Protein AF-A0A523CHY2-F1 (afdb_monomer)

Mean predicted aligned error: 12.15 Å

Foldseek 3Di:
DPPDADDVVVLLVLLLVLLVPDDDDLCVLCVQLVHDSVLSVVSNVDDDDQAQDPSNVSSCVSVVNDRSHPPCSNPPDLVPVPVSVVVVVVQDPPDPVSVVVVVVVVVVVVVVPDPDD

Radius of gyration: 18.96 Å; Cα contacts (8 Å, |Δi|>4): 82; chains: 1; bounding box: 40×24×49 Å

Nearest PDB structures (foldseek):
  7t5u-assembly1_A  TM=5.924E-01  e=1.248E-01  Escherichia coli
  2o38-assembly1_A  TM=6.311E-01  e=4.208E-01  Rhodopseudomonas palustris CGA009
  2a6c-assembly1_A  TM=6.792E-01  e=8.631E-01  Nitrosomonas europaea
  4yar-assembly1_A  TM=6.117E-01  e=1.077E+00  Streptomyces viridochromogenes
  1hlv-assembly1_A  TM=3.056E-01  e=9.816E+00  Homo sapiens

Sequence (117 aa):
MMPNARPLTEIFQELKKFLEEYQGTQQNLAIKAGVSQSTISRARAYRQRDRLSKGLLSLCNYAGIKTQITANALHRDPRENEVLIDALREVWDGSVKNAAALAKVIRSMKALCSPEH

Solvent-accessible surface area (backbone atoms only — not comparable to full-atom values): 7158 Å² total; per-residue (Å²): 135,80,80,79,58,56,59,66,67,59,56,51,50,52,50,44,51,51,64,69,69,51,91,71,55,60,60,60,51,14,61,77,32,74,39,55,46,70,56,50,54,52,52,72,66,63,65,92,64,91,51,65,48,74,59,54,48,38,40,33,54,64,69,69,47,85,73,63,50,50,74,49,45,72,46,68,58,65,86,76,34,62,72,61,47,52,56,48,59,74,72,53,84,84,44,71,70,54,53,55,51,53,52,51,55,63,55,53,47,55,67,74,71,48,82,81,131

Secondary structure (DSSP, 8-state):
-PPPPPPHHHHHHHHHHHHHH--S-HHHHHHHTTS-HHHHHHHHTT---SS--HHHHHHHHHTT------HHHHS--GGG-HHHHHHHHHH--S-HHHHHHHHHHHHHHHHHSSPP-

pLDDT: mean 80.62, std 14.82, range [36.47, 94.75]

Structure (mmCIF, N/CA/C/O backbone):
data_AF-A0A523CHY2-F1
#
_entry.id   AF-A0A523CHY2-F1
#
loop_
_atom_site.group_PDB
_atom_site.id
_atom_site.type_symbol
_atom_site.label_atom_id
_atom_site.label_alt_id
_atom_site.label_comp_id
_atom_site.label_asym_id
_atom_site.label_entity_id
_atom_site.label_seq_id
_atom_site.pdbx_PDB_ins_code
_atom_site.Cartn_x
_atom_site.Cartn_y
_atom_site.Cartn_z
_atom_site.occupancy
_atom_site.B_iso_or_equiv
_atom_site.auth_seq_id
_atom_site.auth_comp_id
_atom_site.auth_asym_id
_atom_site.auth_atom_id
_atom_site.pdbx_PDB_model_num
ATOM 1 N N . MET A 1 1 ? -20.758 2.012 -17.117 1.00 36.47 1 MET A N 1
ATOM 2 C CA . MET A 1 1 ? -20.677 2.930 -15.963 1.00 36.47 1 MET A CA 1
ATOM 3 C C . MET A 1 1 ? -19.808 2.250 -14.913 1.00 36.47 1 MET A C 1
ATOM 5 O O . MET A 1 1 ? -20.274 1.326 -14.262 1.00 36.47 1 MET A O 1
ATOM 9 N N . MET A 1 2 ? -18.513 2.571 -14.866 1.00 40.75 2 MET A N 1
ATOM 10 C CA . MET A 1 2 ? -17.617 2.014 -13.842 1.00 40.75 2 MET A CA 1
ATOM 11 C C . MET A 1 2 ? -18.029 2.600 -12.482 1.00 40.75 2 MET A C 1
ATOM 13 O O . MET A 1 2 ? -18.338 3.792 -12.439 1.00 40.75 2 MET A O 1
ATOM 17 N N . PRO A 1 3 ? -18.103 1.813 -11.394 1.00 50.62 3 PRO A N 1
ATOM 18 C CA . PRO A 1 3 ? -18.462 2.348 -10.086 1.00 50.62 3 PRO A CA 1
ATOM 19 C C . PRO A 1 3 ? -17.430 3.406 -9.679 1.00 50.62 3 PRO A C 1
ATOM 21 O O . PRO A 1 3 ? -16.229 3.134 -9.689 1.00 50.62 3 PRO A O 1
ATOM 24 N N . ASN A 1 4 ? -17.904 4.617 -9.367 1.00 54.84 4 ASN A N 1
ATOM 25 C CA . ASN A 1 4 ? -17.063 5.722 -8.913 1.00 54.84 4 ASN A CA 1
ATOM 26 C C . ASN A 1 4 ? -16.220 5.266 -7.717 1.00 54.84 4 ASN A C 1
ATOM 28 O O . ASN A 1 4 ? -16.757 4.835 -6.695 1.00 54.84 4 ASN A O 1
ATOM 32 N N . ALA A 1 5 ? -14.899 5.344 -7.867 1.00 65.06 5 ALA A N 1
ATOM 33 C CA . ALA A 1 5 ? -13.960 5.051 -6.797 1.00 65.06 5 ALA A CA 1
ATOM 34 C C . ALA A 1 5 ? -14.213 6.008 -5.628 1.00 65.06 5 ALA A C 1
ATOM 36 O O . ALA A 1 5 ? -14.280 7.222 -5.826 1.00 65.06 5 ALA A O 1
ATOM 37 N N . ARG A 1 6 ? -14.352 5.473 -4.413 1.00 75.44 6 ARG A N 1
ATOM 38 C CA . ARG A 1 6 ? -14.556 6.311 -3.227 1.00 75.44 6 ARG A CA 1
ATOM 39 C C . ARG A 1 6 ? -13.238 6.962 -2.791 1.00 75.44 6 ARG A C 1
ATOM 41 O O . ARG A 1 6 ? -12.231 6.251 -2.703 1.00 75.44 6 ARG A O 1
ATOM 48 N N . PRO A 1 7 ? -13.223 8.265 -2.461 1.00 77.19 7 PRO A N 1
ATOM 49 C CA . PRO A 1 7 ? -12.059 8.903 -1.859 1.00 77.19 7 PRO A CA 1
ATOM 50 C C . PRO A 1 7 ? -11.644 8.199 -0.561 1.00 77.19 7 PRO A C 1
ATOM 52 O O . PRO A 1 7 ? -12.476 7.903 0.298 1.00 77.19 7 PRO A O 1
ATOM 55 N N . LEU A 1 8 ? -10.339 7.967 -0.378 1.00 78.38 8 LEU A N 1
ATOM 56 C CA . LEU A 1 8 ? -9.809 7.354 0.849 1.00 78.38 8 LEU A CA 1
ATOM 57 C C . LEU A 1 8 ? -10.175 8.158 2.104 1.00 78.38 8 LEU A C 1
ATOM 59 O O . LEU A 1 8 ? -10.398 7.578 3.164 1.00 78.38 8 LEU A O 1
ATOM 63 N N . THR A 1 9 ? -10.260 9.482 1.983 1.00 80.56 9 THR A N 1
ATOM 64 C CA . THR A 1 9 ? -10.658 10.393 3.061 1.00 80.56 9 THR A CA 1
ATOM 65 C C . THR A 1 9 ? -12.041 10.068 3.618 1.00 80.56 9 THR A C 1
ATOM 67 O O . THR A 1 9 ? -12.188 10.003 4.835 1.00 80.56 9 THR A O 1
ATOM 70 N N . GLU A 1 10 ? -13.024 9.790 2.759 1.00 82.94 10 GLU A N 1
ATOM 71 C CA . GLU A 1 10 ? -14.375 9.398 3.183 1.00 82.94 10 GLU A CA 1
ATOM 72 C C . GLU A 1 10 ? -14.361 8.061 3.925 1.00 82.94 10 GLU A C 1
ATOM 74 O O . GLU A 1 10 ? -14.935 7.938 5.005 1.00 82.94 10 GLU A O 1
ATOM 79 N N . ILE A 1 11 ? -13.634 7.074 3.390 1.00 85.44 11 ILE A N 1
ATOM 80 C CA . ILE A 1 11 ? -13.492 5.753 4.018 1.00 85.44 11 ILE A CA 1
ATOM 81 C C . ILE A 1 11 ? -12.874 5.891 5.416 1.00 85.44 11 I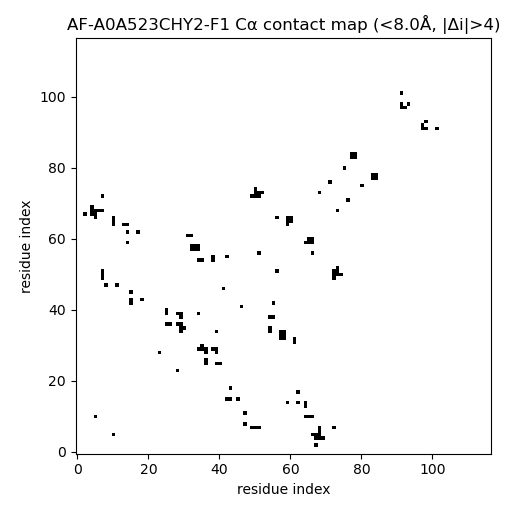LE A C 1
ATOM 83 O O . ILE A 1 11 ? -13.327 5.253 6.367 1.00 85.44 11 ILE A O 1
ATOM 87 N N . PHE A 1 12 ? -11.849 6.735 5.568 1.00 84.69 12 PHE A N 1
ATOM 88 C CA . PHE A 1 12 ? -11.214 6.966 6.864 1.00 84.69 12 PHE A CA 1
ATOM 89 C C . PHE A 1 12 ? -12.114 7.722 7.847 1.00 84.69 12 PHE A C 1
ATOM 91 O O . PHE A 1 12 ? -12.049 7.438 9.042 1.00 84.69 12 PHE A O 1
ATOM 98 N N . GLN A 1 13 ? -12.951 8.651 7.381 1.00 86.81 13 GLN A N 1
ATOM 99 C CA . GLN A 1 13 ? -13.930 9.335 8.230 1.00 86.81 13 GLN A CA 1
ATOM 100 C C . GLN A 1 13 ? -15.014 8.377 8.734 1.00 86.81 13 GLN A C 1
ATOM 102 O O . GLN A 1 13 ? -15.301 8.367 9.931 1.00 86.81 13 GLN A O 1
ATOM 107 N N . GLU A 1 14 ? -15.559 7.526 7.862 1.00 89.25 14 GLU A N 1
ATOM 108 C CA . GLU A 1 14 ? -16.527 6.491 8.249 1.00 89.25 14 GLU A CA 1
ATOM 109 C C . GLU A 1 14 ? -15.924 5.511 9.253 1.00 89.25 14 GLU A C 1
ATOM 111 O O . GLU A 1 14 ? -16.525 5.217 10.287 1.00 89.25 14 GLU A O 1
ATOM 116 N N . LEU A 1 15 ? -14.697 5.055 8.992 1.00 89.44 15 LEU A N 1
ATOM 117 C CA . LEU A 1 15 ? -13.999 4.153 9.898 1.00 89.44 15 LEU A CA 1
ATOM 118 C C . LEU A 1 15 ? -13.725 4.815 11.253 1.00 89.44 15 LEU A C 1
ATOM 120 O O . LEU A 1 15 ? -13.864 4.167 12.288 1.00 89.44 15 LEU A O 1
ATOM 124 N N . LYS A 1 16 ? -13.353 6.098 11.271 1.00 88.94 16 LYS A N 1
ATOM 125 C CA . LYS A 1 16 ? -13.155 6.844 12.517 1.00 88.94 16 LYS A CA 1
ATOM 126 C C . LYS A 1 16 ? -14.449 6.903 13.328 1.00 88.94 16 LYS A C 1
ATOM 128 O O . LYS A 1 16 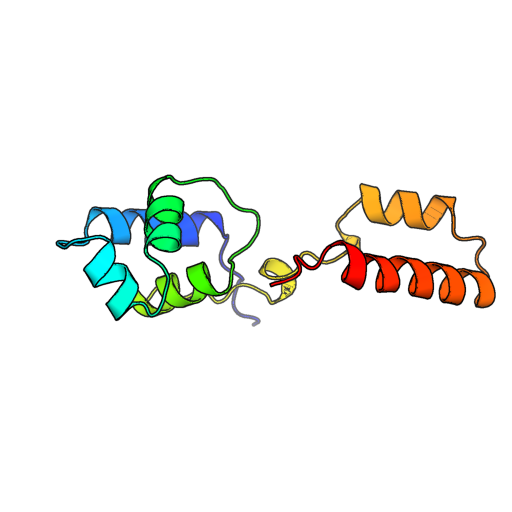? -14.425 6.542 14.501 1.00 88.94 16 LYS A O 1
ATOM 133 N N . LYS A 1 17 ? -15.562 7.266 12.689 1.00 90.00 17 LYS A N 1
ATOM 134 C CA . LYS A 1 17 ? -16.881 7.312 13.328 1.00 90.00 17 LYS A CA 1
ATOM 135 C C . LYS A 1 17 ? -17.269 5.953 13.919 1.00 90.00 17 LYS A C 1
ATOM 137 O O . LYS A 1 17 ? -17.610 5.870 15.093 1.00 90.00 17 LYS A O 1
ATOM 142 N N . PHE A 1 18 ? -17.099 4.873 13.156 1.00 92.12 18 PHE A N 1
ATOM 143 C CA . PHE A 1 18 ? -17.329 3.512 13.646 1.00 92.12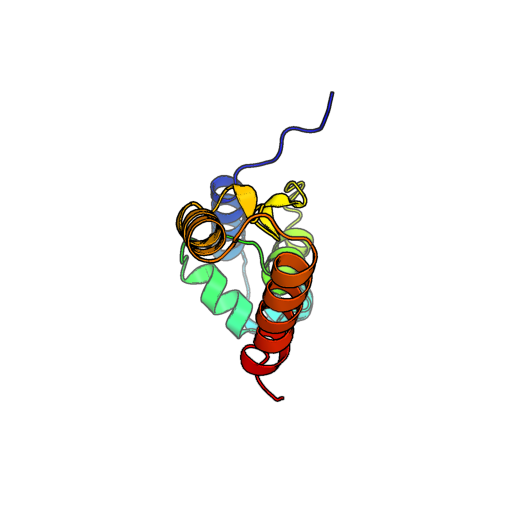 18 PHE A CA 1
ATOM 144 C C . PHE A 1 18 ? -16.487 3.180 14.892 1.00 92.12 18 PHE A C 1
ATOM 146 O O . PHE A 1 18 ? -16.978 2.578 15.844 1.00 92.12 18 PHE A O 1
ATOM 153 N N . LEU A 1 19 ? -15.210 3.573 14.911 1.00 90.50 19 LEU A N 1
ATOM 154 C CA . LEU A 1 19 ? -14.304 3.306 16.034 1.00 90.50 19 LEU A CA 1
ATOM 155 C C . LEU A 1 19 ? -14.620 4.117 17.299 1.00 90.50 19 LEU A C 1
ATOM 157 O O . LEU A 1 19 ? -14.248 3.668 18.392 1.00 90.50 19 LEU A O 1
ATOM 161 N N . GLU A 1 20 ? -15.234 5.290 17.140 1.00 89.56 20 GLU A N 1
ATOM 162 C CA . GLU A 1 20 ? -15.736 6.155 18.215 1.00 89.56 20 GLU A CA 1
ATOM 163 C C . GLU A 1 20 ? -17.055 5.621 18.789 1.00 89.56 20 GLU A C 1
ATOM 165 O O . GLU A 1 20 ? -17.228 5.603 20.004 1.00 89.56 20 GLU A O 1
ATOM 170 N N . GLU A 1 21 ? -17.942 5.109 17.934 1.00 90.94 21 GLU A N 1
ATOM 171 C CA . GLU A 1 21 ? -19.236 4.530 18.322 1.00 90.94 21 GLU A CA 1
ATOM 172 C C . GLU A 1 21 ? -19.119 3.098 18.874 1.00 90.94 21 GLU A C 1
ATOM 174 O O . GLU A 1 21 ? -20.033 2.606 19.540 1.00 90.94 21 GLU A O 1
ATOM 179 N N . TYR A 1 22 ? -17.997 2.411 18.632 1.00 90.38 22 TYR A N 1
ATOM 180 C CA . TYR A 1 22 ? -17.793 1.039 19.090 1.00 90.38 22 TYR A CA 1
ATOM 181 C C . TYR A 1 22 ? -17.744 0.935 20.622 1.00 90.38 22 TYR A C 1
ATOM 183 O O . TYR A 1 22 ? -16.749 1.279 21.270 1.00 90.38 22 TYR A O 1
ATOM 191 N N . GLN A 1 23 ? -18.796 0.355 21.196 1.00 84.94 23 GLN A N 1
ATOM 192 C CA . GLN A 1 23 ? -18.890 0.046 22.619 1.00 84.94 23 GLN A CA 1
ATOM 193 C C . GLN A 1 23 ? -18.176 -1.279 22.922 1.00 84.94 23 GLN A C 1
ATOM 195 O O . GLN A 1 23 ? -18.736 -2.369 22.822 1.00 84.94 23 GLN A O 1
ATOM 200 N N . GLY A 1 24 ? -16.888 -1.190 23.254 1.00 87.56 24 GLY A N 1
ATOM 201 C CA . GLY A 1 24 ? -16.079 -2.337 23.657 1.00 87.56 24 GLY A CA 1
ATOM 202 C C . GLY A 1 24 ? -14.583 -2.038 23.707 1.00 87.56 24 GLY A C 1
ATOM 203 O O . GLY A 1 24 ? -14.122 -0.943 23.381 1.00 87.56 24 GLY A O 1
ATOM 204 N N . THR A 1 25 ? -13.792 -3.034 24.108 1.00 90.25 25 THR A N 1
ATOM 205 C CA . THR A 1 25 ? -12.331 -2.896 24.156 1.00 90.25 25 THR A CA 1
ATOM 206 C C . THR A 1 25 ? -11.712 -3.025 22.765 1.00 90.25 25 THR A C 1
ATOM 208 O O . THR A 1 25 ? -12.225 -3.729 21.890 1.00 90.25 25 THR A O 1
ATOM 211 N N . GLN A 1 26 ? -10.554 -2.387 22.568 1.00 87.31 26 GLN A N 1
ATOM 212 C CA . GLN A 1 26 ? -9.789 -2.515 21.322 1.00 87.31 26 GLN A CA 1
ATOM 213 C C . GLN A 1 26 ? -9.383 -3.966 21.040 1.00 87.31 26 GLN A C 1
ATOM 215 O O . GLN A 1 26 ? -9.330 -4.363 19.883 1.00 87.31 26 GLN A O 1
ATOM 220 N N . GLN A 1 27 ? -9.108 -4.753 22.085 1.00 90.50 27 GLN A N 1
ATOM 221 C CA . GLN A 1 27 ? -8.775 -6.173 21.957 1.00 90.50 27 GLN A CA 1
ATOM 222 C C . GLN A 1 27 ? -9.954 -6.980 21.419 1.00 90.50 27 GLN A C 1
ATOM 224 O O . GLN A 1 27 ? -9.782 -7.744 20.475 1.00 90.50 27 GLN A O 1
ATOM 229 N N . ASN A 1 28 ? -11.159 -6.765 21.954 1.00 92.25 28 ASN A N 1
ATOM 230 C CA . ASN A 1 28 ? -12.350 -7.458 21.472 1.00 92.25 28 ASN A CA 1
ATOM 231 C C . ASN A 1 28 ? -12.648 -7.089 20.009 1.00 92.25 28 ASN A C 1
ATOM 233 O O . ASN A 1 28 ? -12.909 -7.958 19.183 1.00 92.25 28 ASN A O 1
ATOM 237 N N . LEU A 1 29 ? -12.515 -5.805 19.661 1.00 92.06 29 LEU A N 1
ATOM 238 C CA . LEU A 1 29 ? -12.658 -5.363 18.274 1.00 92.06 29 LEU A CA 1
ATOM 239 C C . LEU A 1 29 ? -11.614 -6.000 17.346 1.00 92.06 29 LEU A C 1
ATOM 241 O O . LEU A 1 29 ? -11.955 -6.441 16.255 1.00 92.06 29 LEU A O 1
ATOM 245 N N . ALA A 1 30 ? -10.355 -6.059 17.779 1.00 91.00 30 ALA A N 1
ATOM 246 C CA . ALA A 1 30 ? -9.266 -6.653 17.012 1.00 91.00 30 ALA A CA 1
ATOM 247 C C . ALA A 1 30 ? -9.537 -8.133 16.694 1.00 91.00 30 ALA A C 1
ATOM 249 O O . ALA A 1 30 ? -9.412 -8.540 15.541 1.00 91.00 30 ALA A O 1
ATOM 250 N N . ILE A 1 31 ? -9.993 -8.900 17.691 1.00 91.00 31 ILE A N 1
ATOM 251 C CA . ILE A 1 31 ? -10.372 -10.310 17.536 1.00 91.00 31 ILE A CA 1
ATOM 252 C C . ILE A 1 31 ? -11.523 -10.448 16.535 1.00 91.00 31 ILE A C 1
ATOM 254 O O . ILE A 1 31 ? -11.405 -11.198 15.569 1.00 91.00 31 ILE A O 1
ATOM 258 N N . LYS A 1 32 ? -12.609 -9.688 16.721 1.00 90.38 32 LYS A N 1
ATOM 259 C CA . LYS A 1 32 ? -13.790 -9.766 15.847 1.00 90.38 32 LYS A CA 1
ATOM 260 C C . LYS A 1 32 ? -13.497 -9.353 14.402 1.00 90.38 32 LYS A C 1
ATOM 262 O O . LYS A 1 32 ? -14.040 -9.948 13.479 1.00 90.38 32 LYS A O 1
ATOM 267 N N . ALA A 1 33 ? -12.625 -8.365 14.206 1.00 88.31 33 ALA A N 1
ATOM 268 C CA . ALA A 1 33 ? -12.227 -7.879 12.887 1.00 88.31 33 ALA A CA 1
ATOM 269 C C . ALA A 1 33 ? -11.070 -8.676 12.247 1.00 88.31 33 ALA A C 1
ATOM 271 O O . ALA A 1 33 ? -10.670 -8.366 11.120 1.00 88.31 33 ALA A O 1
ATOM 272 N N . GLY A 1 34 ? -10.506 -9.670 12.948 1.00 89.62 34 GLY A N 1
ATOM 273 C CA . GLY A 1 34 ? -9.394 -10.490 12.455 1.00 89.62 34 GLY A CA 1
ATOM 274 C C . GLY A 1 34 ? -8.085 -9.714 12.261 1.00 89.62 34 GLY A C 1
ATOM 275 O O . GLY A 1 34 ? -7.318 -10.003 11.344 1.00 89.62 34 GLY A O 1
ATOM 276 N N . VAL A 1 35 ? -7.827 -8.694 13.084 1.00 90.50 35 VAL A N 1
ATOM 277 C CA . VAL A 1 35 ? -6.638 -7.828 12.992 1.00 90.50 35 VAL A CA 1
ATOM 278 C C . VAL A 1 35 ? -5.900 -7.748 14.325 1.00 90.50 35 VAL A C 1
ATOM 280 O O . VAL A 1 35 ? -6.413 -8.127 15.370 1.00 90.50 35 VAL A O 1
ATOM 283 N N . SER A 1 36 ? -4.682 -7.206 14.323 1.00 88.31 36 SER A N 1
ATOM 284 C CA . SER A 1 36 ? -3.956 -6.934 15.567 1.00 88.31 36 SER A CA 1
ATOM 285 C C . SER A 1 36 ? -4.509 -5.708 16.304 1.00 88.31 36 SER A C 1
ATOM 287 O O . SER A 1 36 ? -4.914 -4.723 15.681 1.00 88.31 36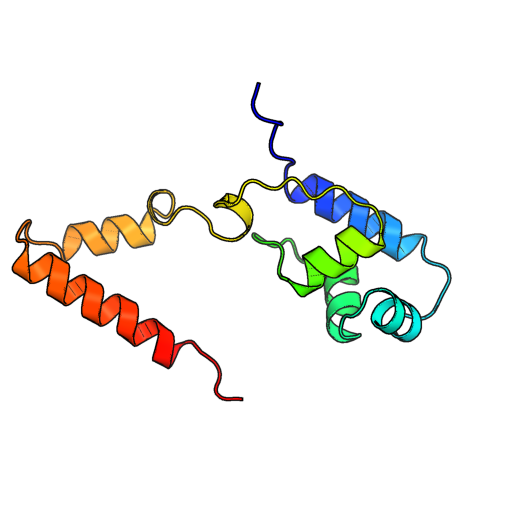 SER A O 1
ATOM 289 N N . GLN A 1 37 ? -4.428 -5.697 17.639 1.00 88.50 37 GLN A N 1
ATOM 290 C CA . GLN A 1 37 ? -4.805 -4.532 18.458 1.00 88.50 37 GLN A CA 1
ATOM 291 C C . GLN A 1 37 ? -4.033 -3.262 18.052 1.00 88.50 37 GLN A C 1
ATOM 293 O O . GLN A 1 37 ? -4.591 -2.165 18.042 1.00 88.50 37 GLN A O 1
ATOM 298 N N . SER A 1 38 ? -2.770 -3.401 17.631 1.00 87.75 38 SER A N 1
ATOM 299 C CA . SER A 1 38 ? -1.973 -2.276 17.126 1.00 87.75 38 SER A CA 1
ATOM 300 C C . SER A 1 38 ? -2.562 -1.655 15.853 1.00 87.75 38 SER A C 1
ATOM 302 O O . SER A 1 38 ? -2.400 -0.459 15.621 1.00 87.75 38 SER A O 1
ATOM 304 N N . THR A 1 39 ? -3.290 -2.425 15.038 1.00 88.25 39 THR A N 1
ATOM 305 C CA . THR A 1 39 ? -4.017 -1.910 13.866 1.00 88.25 39 THR A CA 1
ATOM 306 C C . THR A 1 39 ? -5.187 -1.028 14.285 1.00 88.25 39 THR A C 1
ATOM 308 O O . THR A 1 39 ? -5.327 0.062 13.737 1.00 88.25 39 THR A O 1
ATOM 311 N N . ILE A 1 40 ? -5.948 -1.435 15.306 1.00 89.50 40 ILE A N 1
ATOM 312 C CA . ILE A 1 40 ? -7.046 -0.638 15.874 1.00 89.50 40 ILE A CA 1
ATOM 313 C C . ILE A 1 40 ? -6.523 0.661 16.494 1.00 89.50 40 ILE A C 1
ATOM 315 O O . ILE A 1 40 ? -7.026 1.739 16.186 1.00 89.50 40 ILE A O 1
ATOM 319 N N . SER A 1 41 ? -5.476 0.573 17.320 1.00 88.69 41 SER A N 1
ATOM 320 C CA . SER A 1 41 ? -4.851 1.742 17.953 1.00 88.69 41 SER A CA 1
ATOM 321 C C . SER A 1 41 ? -4.370 2.757 16.909 1.00 88.69 41 SER A C 1
ATOM 323 O O . SER A 1 41 ? -4.714 3.938 16.967 1.00 88.69 41 SER A O 1
ATOM 325 N N . ARG A 1 42 ? -3.670 2.286 15.866 1.00 84.56 42 ARG A N 1
ATOM 326 C CA . ARG A 1 42 ? -3.231 3.140 14.753 1.00 84.56 42 ARG A CA 1
ATOM 327 C C . ARG A 1 42 ? -4.381 3.716 13.926 1.00 84.56 42 ARG A C 1
ATOM 329 O O . ARG A 1 42 ? -4.203 4.791 13.361 1.00 84.56 42 ARG A O 1
ATOM 336 N N . ALA A 1 43 ? -5.503 3.007 13.801 1.00 85.62 43 ALA A N 1
ATOM 337 C CA . ALA A 1 43 ? -6.685 3.506 13.103 1.00 85.62 43 ALA A CA 1
ATOM 338 C C . ALA A 1 43 ? -7.381 4.616 13.910 1.00 85.62 43 ALA A C 1
ATOM 340 O O . ALA A 1 43 ? -7.726 5.649 13.342 1.00 85.62 43 ALA A O 1
ATOM 341 N N . ARG A 1 44 ? -7.487 4.462 15.240 1.00 85.19 44 ARG A N 1
ATOM 342 C CA . ARG A 1 44 ? -8.020 5.492 16.153 1.00 85.19 44 ARG A CA 1
ATOM 343 C C . ARG A 1 44 ? -7.170 6.753 16.203 1.00 85.19 44 ARG A C 1
ATOM 345 O O . ARG A 1 44 ? -7.710 7.849 16.221 1.00 85.19 44 ARG A O 1
ATOM 352 N N . ALA A 1 45 ? -5.848 6.600 16.186 1.00 81.12 45 ALA A N 1
ATOM 353 C CA . ALA A 1 45 ? -4.916 7.725 16.205 1.00 81.12 45 ALA A CA 1
ATOM 354 C C . ALA A 1 45 ? -4.958 8.598 14.934 1.00 81.12 45 ALA A C 1
ATOM 356 O O . ALA A 1 45 ? -4.181 9.542 14.847 1.00 81.12 45 ALA A O 1
ATOM 357 N N . TYR A 1 46 ? -5.806 8.256 13.952 1.00 66.25 46 TYR A N 1
ATOM 358 C CA . TYR A 1 46 ? -6.048 8.979 12.704 1.00 66.25 46 TYR A CA 1
ATOM 359 C C . TYR A 1 46 ? -4.786 9.632 12.128 1.00 66.25 46 TYR A C 1
ATOM 361 O O . TYR A 1 46 ? -4.581 10.841 12.193 1.00 66.25 46 TYR A O 1
ATOM 369 N N . ARG A 1 47 ? -3.918 8.811 11.535 1.00 67.44 47 ARG A N 1
ATOM 370 C CA . ARG A 1 47 ? -2.904 9.328 10.612 1.00 67.44 47 ARG A CA 1
ATOM 371 C C . ARG A 1 47 ? -3.436 9.154 9.208 1.00 67.44 47 ARG A C 1
ATOM 373 O O . ARG A 1 47 ? -3.701 8.018 8.817 1.00 67.44 47 ARG A O 1
ATOM 380 N N . GLN A 1 48 ? -3.606 10.261 8.492 1.00 64.19 48 GLN A N 1
ATOM 381 C CA . GLN A 1 48 ? -3.971 10.256 7.081 1.00 64.19 48 GLN A CA 1
ATOM 382 C C . GLN A 1 48 ? -3.002 9.321 6.348 1.00 64.19 48 GLN A C 1
ATOM 384 O O . GLN A 1 48 ? -1.785 9.419 6.522 1.00 64.19 48 GLN A O 1
ATOM 389 N N . ARG A 1 49 ? -3.543 8.327 5.638 1.00 70.38 49 ARG A N 1
ATOM 390 C CA . ARG A 1 49 ? -2.739 7.354 4.900 1.00 70.38 49 ARG A CA 1
ATOM 391 C C . ARG A 1 49 ? -3.078 7.433 3.437 1.00 70.38 49 ARG A C 1
ATOM 393 O O . ARG A 1 49 ? -4.242 7.470 3.060 1.00 70.38 49 ARG A O 1
ATOM 400 N N . ASP A 1 50 ? -2.043 7.274 2.640 1.00 68.12 50 ASP A N 1
ATOM 401 C CA . ASP A 1 50 ? -2.168 7.241 1.191 1.00 68.12 50 ASP A CA 1
ATOM 402 C C . ASP A 1 50 ? -2.681 5.901 0.653 1.00 68.12 50 ASP A C 1
ATOM 404 O O . ASP A 1 50 ? -2.861 5.746 -0.549 1.00 68.12 50 ASP A O 1
ATOM 408 N N . ARG A 1 51 ? -2.844 4.899 1.528 1.00 70.88 51 ARG A N 1
ATOM 409 C CA . ARG A 1 51 ? -3.257 3.542 1.160 1.00 70.88 51 ARG A CA 1
ATOM 410 C C . ARG A 1 51 ? -3.997 2.834 2.286 1.00 70.88 51 ARG A C 1
ATOM 412 O O . ARG A 1 51 ? -3.687 3.020 3.469 1.00 70.88 51 ARG A O 1
ATOM 419 N N . LEU A 1 52 ? -4.890 1.926 1.905 1.00 76.56 52 LEU A N 1
ATOM 420 C CA . LEU A 1 52 ? -5.505 0.960 2.814 1.00 76.56 52 LEU A CA 1
ATOM 421 C C . LEU A 1 52 ? -4.643 -0.302 2.866 1.00 76.56 52 LEU A C 1
ATOM 423 O O . LEU A 1 52 ? -4.495 -1.026 1.885 1.00 76.56 52 LEU A O 1
ATOM 427 N N . SER A 1 53 ? -4.040 -0.564 4.025 1.00 79.62 53 SER A N 1
ATOM 428 C CA . SER A 1 53 ? -3.357 -1.838 4.255 1.00 79.62 53 SER A CA 1
ATOM 429 C C . SER A 1 53 ? -4.372 -2.982 4.345 1.00 79.62 53 SER A C 1
ATOM 431 O O . SER A 1 53 ? -5.539 -2.753 4.651 1.00 79.62 53 SER A O 1
ATOM 433 N N . LYS A 1 54 ? -3.920 -4.232 4.176 1.00 81.00 54 LYS A N 1
ATOM 434 C CA . LYS A 1 54 ? -4.777 -5.424 4.342 1.00 81.00 54 LYS A CA 1
ATOM 435 C C . LYS A 1 54 ? -5.532 -5.438 5.680 1.00 81.00 54 LYS A C 1
ATOM 437 O O . LYS A 1 54 ? -6.711 -5.759 5.711 1.00 81.00 54 LYS A O 1
ATOM 442 N N . GLY A 1 55 ? -4.871 -5.037 6.770 1.00 83.19 55 GLY A N 1
ATOM 443 C CA . GLY A 1 55 ? -5.509 -4.946 8.087 1.00 83.19 55 GLY A CA 1
ATOM 444 C C . GLY A 1 55 ? -6.579 -3.853 8.162 1.00 83.19 55 GLY A C 1
ATOM 445 O O . GLY A 1 55 ? -7.642 -4.075 8.726 1.00 83.19 55 GLY A O 1
ATOM 446 N N . LEU A 1 56 ? -6.338 -2.691 7.549 1.00 84.81 56 LEU A N 1
ATOM 447 C CA . LEU A 1 56 ? -7.351 -1.634 7.450 1.00 84.81 56 LEU A CA 1
ATOM 448 C C . LEU A 1 56 ? -8.537 -2.069 6.586 1.00 84.81 56 LEU A C 1
ATOM 450 O O . LEU A 1 56 ? -9.673 -1.815 6.960 1.00 84.81 56 LEU A O 1
ATOM 454 N N . LEU A 1 57 ? -8.281 -2.774 5.484 1.00 86.19 57 LEU A N 1
ATOM 455 C CA . LEU A 1 57 ? -9.324 -3.335 4.630 1.00 86.19 57 LEU A CA 1
ATOM 456 C C . LEU A 1 57 ? -10.197 -4.343 5.394 1.00 86.19 57 LEU A C 1
ATOM 458 O O . LEU A 1 57 ? -11.417 -4.253 5.340 1.00 86.19 57 LEU A O 1
ATOM 462 N N . SER A 1 58 ? -9.580 -5.255 6.154 1.00 84.19 58 SER A N 1
ATOM 463 C CA . SER A 1 58 ? -10.301 -6.212 7.010 1.00 84.19 58 SER A CA 1
ATOM 464 C C . SER A 1 58 ? -11.171 -5.502 8.046 1.00 84.19 58 SER A C 1
ATOM 466 O O . SER A 1 58 ? -12.326 -5.866 8.251 1.00 84.19 58 SER A O 1
ATOM 468 N N . LEU A 1 59 ? -10.641 -4.438 8.655 1.00 88.69 59 LEU A N 1
ATOM 469 C CA . LEU A 1 59 ? -11.380 -3.631 9.617 1.00 88.69 59 LEU A CA 1
ATOM 470 C C . LEU A 1 59 ? -12.558 -2.883 8.972 1.00 88.69 59 LEU A C 1
ATOM 472 O O . LEU A 1 59 ? -13.644 -2.875 9.544 1.00 88.69 59 LEU A O 1
ATOM 476 N N . CYS A 1 60 ? -12.376 -2.297 7.785 1.00 89.12 60 CYS A N 1
ATOM 477 C CA . CYS A 1 60 ? -13.463 -1.664 7.03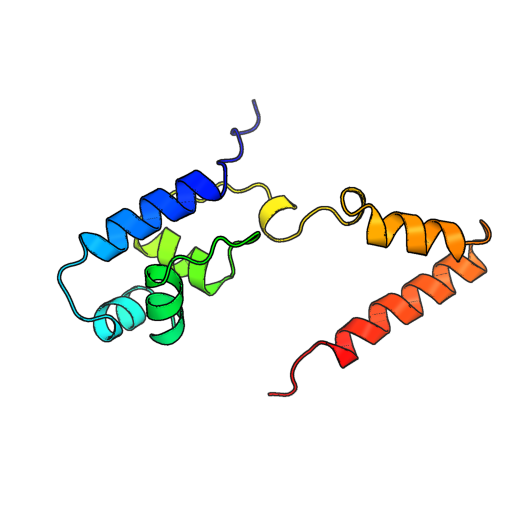5 1.00 89.12 60 CYS A CA 1
ATOM 478 C C . CYS A 1 60 ? -14.549 -2.677 6.646 1.00 89.12 60 CYS A C 1
ATOM 480 O O . CYS A 1 60 ? -15.730 -2.389 6.815 1.00 89.12 60 CYS A O 1
ATOM 482 N N . ASN A 1 61 ? -14.159 -3.873 6.196 1.00 87.25 61 ASN A N 1
ATOM 483 C CA . ASN A 1 61 ? -15.095 -4.951 5.873 1.00 87.25 61 ASN A CA 1
ATOM 484 C C . ASN A 1 61 ? -15.908 -5.373 7.102 1.00 87.25 61 ASN A C 1
ATOM 486 O O . ASN A 1 61 ? -17.125 -5.505 7.010 1.00 87.25 61 ASN A O 1
ATOM 490 N N . TYR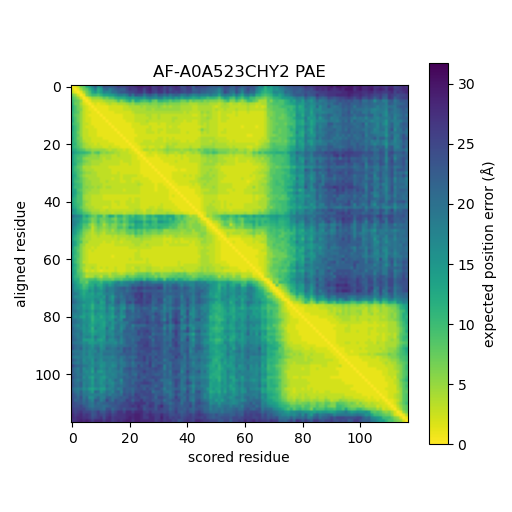 A 1 62 ? -15.252 -5.533 8.256 1.00 89.12 62 TYR A N 1
ATOM 491 C CA . TYR A 1 62 ? -15.929 -5.822 9.521 1.00 89.12 62 TYR A CA 1
ATOM 492 C C . TYR A 1 62 ? -16.917 -4.712 9.917 1.00 89.12 62 TYR A C 1
ATOM 494 O O . TYR A 1 62 ? -18.017 -4.998 10.378 1.00 89.12 62 TYR A O 1
ATOM 502 N N . ALA A 1 63 ? -16.551 -3.449 9.692 1.00 88.69 63 ALA A N 1
ATOM 503 C CA . ALA A 1 63 ? -17.411 -2.292 9.935 1.00 88.69 63 ALA A CA 1
ATOM 504 C C . ALA A 1 63 ? -18.530 -2.108 8.885 1.00 88.69 63 ALA A C 1
ATOM 506 O O . ALA A 1 63 ? -19.309 -1.165 8.991 1.00 88.69 63 ALA A O 1
ATOM 507 N N . GLY A 1 64 ? -18.612 -2.963 7.855 1.00 87.00 64 GLY A N 1
ATOM 508 C CA . GLY A 1 64 ? -19.581 -2.832 6.760 1.00 87.00 64 GLY A CA 1
ATOM 509 C C . GLY A 1 64 ? -19.303 -1.662 5.806 1.00 87.00 64 GLY A C 1
ATOM 510 O O . GLY A 1 64 ? -20.158 -1.302 4.995 1.00 87.00 64 GLY A O 1
ATOM 511 N N . ILE A 1 65 ? -18.113 -1.064 5.878 1.00 87.00 65 ILE A N 1
ATOM 512 C CA . ILE A 1 65 ? -17.712 0.077 5.056 1.00 87.00 65 ILE A CA 1
ATOM 513 C C . ILE A 1 65 ? -17.340 -0.437 3.668 1.00 87.00 65 ILE A C 1
ATOM 515 O O . ILE A 1 65 ? -16.375 -1.182 3.498 1.00 87.00 65 ILE A O 1
ATOM 519 N N . LYS A 1 66 ? -18.094 -0.015 2.649 1.00 81.06 66 LYS A N 1
ATOM 520 C CA . LYS A 1 66 ? -17.802 -0.373 1.258 1.00 81.06 66 LYS A CA 1
ATOM 521 C C . LYS A 1 66 ? -16.535 0.330 0.798 1.00 81.06 66 LYS A C 1
ATOM 523 O O . LYS A 1 66 ? -16.530 1.534 0.541 1.00 81.06 66 LYS A O 1
ATOM 528 N N . THR A 1 67 ? -15.478 -0.450 0.643 1.00 72.62 67 THR A N 1
ATOM 529 C CA . THR A 1 67 ? -14.184 -0.008 0.136 1.00 72.62 67 THR A CA 1
ATOM 530 C C . THR A 1 67 ? -14.022 -0.392 -1.333 1.00 72.62 67 THR A C 1
ATOM 532 O O . THR A 1 67 ? -13.005 -0.985 -1.686 1.00 72.62 67 THR A O 1
ATOM 535 N N . GLN A 1 68 ? -14.998 -0.106 -2.210 1.00 66.69 68 GLN A N 1
ATOM 536 C CA . GLN A 1 68 ? -14.740 -0.103 -3.661 1.00 66.69 68 GLN A CA 1
ATOM 537 C C . GLN A 1 68 ? -13.723 1.007 -3.965 1.00 66.69 68 GLN A C 1
ATOM 539 O O . GLN A 1 68 ? -14.049 2.103 -4.417 1.00 66.69 68 GLN A O 1
ATOM 544 N N . ILE A 1 69 ? -12.473 0.728 -3.625 1.00 59.66 69 ILE A N 1
ATOM 545 C CA . ILE A 1 69 ? -11.328 1.525 -3.975 1.00 59.66 69 ILE A CA 1
ATOM 546 C C . ILE A 1 69 ? -10.823 0.914 -5.272 1.00 59.66 69 ILE A C 1
ATOM 548 O O . ILE A 1 69 ? -10.744 -0.310 -5.407 1.00 59.66 69 ILE A O 1
ATOM 552 N N . THR A 1 70 ? -10.532 1.758 -6.254 1.00 49.62 70 THR A N 1
ATOM 553 C CA . THR A 1 70 ? -9.809 1.333 -7.451 1.00 49.62 70 THR A CA 1
ATOM 554 C C . THR A 1 70 ? -8.575 0.545 -7.019 1.00 49.62 70 THR A C 1
ATOM 556 O O . THR A 1 70 ? -7.945 0.879 -6.015 1.00 49.62 70 THR A O 1
ATOM 559 N N . ALA A 1 71 ? -8.201 -0.501 -7.760 1.00 43.22 71 ALA A N 1
ATOM 560 C CA . ALA A 1 71 ? -6.958 -1.239 -7.506 1.00 43.22 71 ALA A CA 1
ATOM 561 C C . ALA A 1 71 ? -5.739 -0.288 -7.359 1.00 43.22 71 ALA A C 1
ATOM 563 O O . ALA A 1 71 ? -4.817 -0.562 -6.589 1.00 43.22 71 ALA A O 1
ATOM 564 N N . ASN A 1 72 ? -5.824 0.888 -7.993 1.00 42.19 72 ASN A N 1
ATOM 565 C CA . ASN A 1 72 ? -4.901 2.022 -7.914 1.00 42.19 72 ASN A CA 1
ATOM 566 C C . ASN A 1 72 ? -4.738 2.648 -6.509 1.00 42.19 72 ASN A C 1
ATOM 568 O O . ASN A 1 72 ? -3.751 3.322 -6.249 1.00 42.19 72 ASN A O 1
ATOM 572 N N . ALA A 1 73 ? -5.662 2.446 -5.569 1.00 47.50 73 ALA A N 1
ATOM 573 C CA . ALA A 1 73 ? -5.524 2.959 -4.202 1.00 47.50 73 ALA A CA 1
ATOM 574 C C . ALA A 1 73 ? -4.821 1.982 -3.244 1.00 47.50 73 ALA A C 1
ATOM 576 O O . ALA A 1 73 ? -4.374 2.380 -2.166 1.00 47.50 73 ALA A O 1
ATOM 577 N N . LEU A 1 74 ? -4.703 0.701 -3.620 1.00 52.06 74 LEU A N 1
ATOM 578 C CA . LEU A 1 74 ? -3.783 -0.226 -2.951 1.00 52.06 74 LEU A CA 1
ATOM 579 C C . LEU A 1 74 ? -2.347 -0.053 -3.464 1.00 52.06 74 LEU A C 1
ATOM 581 O O . LEU A 1 74 ? -1.397 -0.213 -2.694 1.00 52.06 74 LEU A O 1
ATOM 585 N N . HIS A 1 75 ? -2.199 0.311 -4.738 1.00 54.22 75 HIS A N 1
ATOM 586 C CA . HIS A 1 75 ? -0.932 0.575 -5.405 1.00 54.22 75 HIS A CA 1
ATOM 587 C C . HIS A 1 75 ? -1.107 1.799 -6.304 1.00 54.22 75 HIS A C 1
ATOM 589 O O . HIS A 1 75 ? -1.673 1.651 -7.384 1.00 54.22 75 HIS A O 1
ATOM 595 N N . ARG A 1 76 ? -0.653 2.991 -5.871 1.00 63.06 76 ARG A N 1
ATOM 596 C CA . ARG A 1 76 ? -0.621 4.160 -6.772 1.00 63.06 76 ARG A CA 1
ATOM 597 C C . ARG A 1 76 ? 0.100 3.752 -8.054 1.00 63.06 76 ARG A C 1
ATOM 599 O O . ARG A 1 76 ? 1.117 3.056 -7.959 1.00 63.06 76 ARG A O 1
ATOM 606 N N . ASP A 1 77 ? -0.428 4.141 -9.213 1.00 71.44 77 ASP A N 1
ATOM 607 C CA . ASP A 1 77 ? 0.242 3.855 -10.479 1.00 71.44 77 ASP A CA 1
ATOM 608 C C . ASP A 1 77 ? 1.646 4.487 -10.412 1.00 71.44 77 ASP A C 1
ATOM 610 O O . ASP A 1 77 ? 1.757 5.688 -10.163 1.00 71.44 77 ASP A O 1
ATOM 614 N N . PRO A 1 78 ? 2.737 3.716 -10.583 1.00 78.06 78 PRO A N 1
ATOM 615 C CA . PRO A 1 78 ? 4.091 4.262 -10.595 1.00 78.06 78 PRO A CA 1
ATOM 616 C C . PRO A 1 78 ? 4.268 5.423 -11.581 1.00 78.06 78 PRO A C 1
ATOM 618 O O . PRO A 1 78 ? 5.119 6.277 -11.359 1.00 78.06 78 PRO A O 1
ATOM 621 N N . ARG A 1 79 ? 3.451 5.471 -12.643 1.00 81.38 79 ARG A N 1
ATOM 622 C CA . ARG A 1 79 ? 3.431 6.548 -13.642 1.00 81.38 79 ARG A CA 1
ATOM 623 C C . ARG A 1 79 ? 2.968 7.891 -13.083 1.00 81.38 79 ARG A C 1
ATOM 625 O O . ARG A 1 79 ? 3.309 8.915 -13.657 1.00 81.38 79 ARG A O 1
ATOM 632 N N . GLU A 1 80 ? 2.221 7.888 -11.984 1.00 80.75 80 GLU A N 1
ATOM 633 C CA . GLU A 1 80 ? 1.752 9.096 -11.296 1.00 80.75 80 GLU A CA 1
ATOM 634 C C . GLU A 1 80 ? 2.780 9.629 -10.282 1.00 80.75 80 GLU A C 1
ATOM 636 O O . GLU A 1 80 ? 2.567 10.676 -9.674 1.00 80.75 80 GLU A O 1
ATOM 641 N N . ASN A 1 81 ? 3.890 8.918 -10.054 1.00 82.31 81 ASN A N 1
ATOM 642 C CA . ASN A 1 81 ? 4.944 9.359 -9.149 1.00 82.31 81 ASN A CA 1
ATOM 643 C C . ASN A 1 81 ? 6.046 10.078 -9.940 1.00 82.31 81 ASN A C 1
ATOM 645 O O . ASN A 1 81 ? 6.931 9.429 -10.498 1.00 82.31 81 ASN A O 1
ATOM 649 N N . GLU A 1 82 ? 5.987 11.412 -9.968 1.00 87.19 82 GLU A N 1
ATOM 650 C CA . GLU A 1 82 ? 6.931 12.261 -10.715 1.00 87.19 82 GLU A CA 1
ATOM 651 C C . GLU A 1 82 ? 8.389 11.954 -10.362 1.00 87.19 8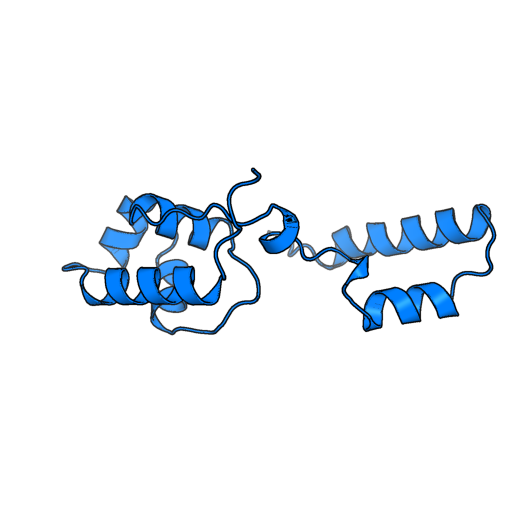2 GLU A C 1
ATOM 653 O O . GLU A 1 82 ? 9.191 11.700 -11.251 1.00 87.19 82 GLU A O 1
ATOM 658 N N . VAL A 1 83 ? 8.706 11.827 -9.068 1.00 87.75 83 VAL A N 1
ATOM 659 C CA . VAL A 1 83 ? 10.067 11.521 -8.595 1.00 87.75 83 VAL A CA 1
ATOM 660 C C . VAL A 1 83 ? 10.593 10.204 -9.174 1.00 87.75 83 VAL A C 1
ATOM 662 O O . VAL A 1 83 ? 11.736 10.127 -9.619 1.00 87.75 83 VAL A O 1
ATOM 665 N N . LEU A 1 84 ? 9.769 9.151 -9.177 1.00 88.81 84 LEU A N 1
ATOM 666 C CA . LEU A 1 84 ? 10.152 7.851 -9.727 1.00 88.81 84 LEU A CA 1
ATOM 667 C C . LEU A 1 84 ? 10.346 7.915 -11.246 1.00 88.81 84 LEU A C 1
ATOM 669 O O . LEU A 1 84 ? 11.286 7.318 -11.772 1.00 88.81 84 LEU A O 1
ATOM 673 N N . ILE A 1 85 ? 9.442 8.593 -11.950 1.00 93.69 85 ILE A N 1
ATOM 674 C CA . ILE A 1 85 ? 9.481 8.680 -13.410 1.00 93.69 85 ILE A CA 1
ATOM 675 C C . ILE A 1 85 ? 10.637 9.555 -13.887 1.00 93.69 85 ILE A C 1
ATOM 677 O O . ILE A 1 85 ? 11.296 9.177 -14.854 1.00 93.69 85 ILE A O 1
ATOM 681 N N . ASP A 1 86 ? 10.936 10.658 -13.211 1.00 93.75 86 ASP A N 1
ATOM 682 C CA . ASP A 1 86 ? 12.062 11.521 -13.563 1.00 93.75 86 ASP A CA 1
ATOM 683 C C . ASP A 1 86 ? 13.397 10.810 -13.326 1.00 93.75 86 ASP A C 1
ATOM 685 O O . ASP A 1 86 ? 14.225 10.761 -14.234 1.00 93.75 86 ASP A O 1
ATOM 689 N N . ALA A 1 87 ? 13.556 10.105 -12.200 1.00 92.06 87 ALA A N 1
ATOM 690 C CA . ALA A 1 87 ? 14.730 9.260 -11.973 1.00 92.06 87 ALA A CA 1
ATOM 691 C C . ALA A 1 87 ? 14.882 8.161 -13.047 1.00 92.06 87 ALA A C 1
ATOM 693 O O . ALA A 1 87 ? 15.987 7.857 -13.492 1.00 92.06 87 ALA A O 1
ATOM 694 N N . LEU A 1 88 ? 13.774 7.562 -13.502 1.00 93.12 88 LEU A N 1
ATOM 695 C CA . LEU A 1 88 ? 13.798 6.599 -14.607 1.00 93.12 88 LEU A CA 1
ATOM 696 C C . LEU A 1 88 ? 14.210 7.251 -15.933 1.00 93.12 88 LEU A C 1
ATOM 698 O O . LEU A 1 88 ? 14.960 6.635 -16.688 1.00 93.12 88 LEU A O 1
ATOM 702 N N . ARG A 1 89 ? 13.740 8.470 -16.222 1.00 93.06 89 ARG A N 1
ATOM 703 C CA . ARG A 1 89 ? 14.085 9.224 -17.439 1.00 93.06 89 ARG A CA 1
ATOM 704 C C . ARG A 1 89 ? 15.557 9.618 -17.480 1.00 93.06 89 ARG A C 1
ATOM 706 O O . ARG A 1 89 ? 16.145 9.566 -18.551 1.00 93.06 89 ARG A O 1
ATOM 713 N N . GLU A 1 90 ? 16.147 9.978 -16.344 1.00 94.62 90 GLU A N 1
ATOM 714 C CA . GLU A 1 90 ? 17.560 10.365 -16.260 1.00 94.62 90 GLU A CA 1
ATOM 715 C C . GLU A 1 90 ? 18.517 9.197 -16.535 1.00 94.62 90 GLU A C 1
ATOM 717 O O . 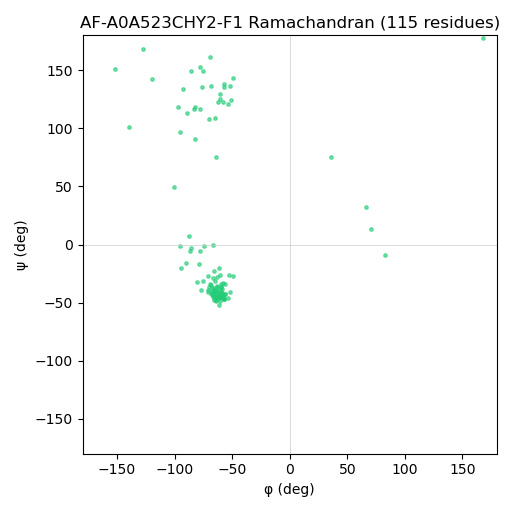GLU A 1 90 ? 19.557 9.381 -17.164 1.00 94.62 90 GLU A O 1
ATOM 722 N N . VAL A 1 91 ? 18.179 7.989 -16.073 1.00 92.75 91 VAL A N 1
ATOM 723 C CA . VAL A 1 91 ? 19.076 6.821 -16.160 1.00 92.75 91 VAL A CA 1
ATOM 724 C C . VAL A 1 91 ? 18.806 5.966 -17.408 1.00 92.75 91 VAL A C 1
ATOM 726 O O . VAL A 1 91 ? 19.659 5.184 -17.841 1.00 92.75 91 VAL A O 1
ATOM 729 N N . TRP A 1 92 ? 17.622 6.081 -18.012 1.00 93.38 92 TRP A N 1
ATOM 730 C CA . TRP A 1 92 ? 17.263 5.309 -19.198 1.00 93.38 92 TRP A CA 1
ATOM 731 C C . TRP A 1 92 ? 17.798 5.939 -20.493 1.00 93.38 92 TRP A C 1
ATOM 733 O O . TRP A 1 92 ? 17.394 7.017 -20.907 1.00 93.38 92 TRP A O 1
ATOM 743 N N . ASP A 1 93 ? 18.650 5.191 -21.192 1.00 92.56 93 ASP A N 1
ATOM 744 C CA . ASP A 1 93 ? 19.291 5.570 -22.465 1.00 92.56 93 ASP A CA 1
ATOM 745 C C . ASP A 1 93 ? 18.459 5.234 -23.724 1.00 92.56 93 ASP A C 1
ATOM 747 O O . ASP A 1 93 ? 18.958 5.310 -24.845 1.00 92.56 93 ASP A O 1
ATOM 751 N N . GLY A 1 94 ? 17.208 4.794 -23.557 1.00 91.00 94 GLY A N 1
ATOM 752 C CA . GLY A 1 94 ? 16.332 4.363 -24.652 1.00 91.00 94 GLY A CA 1
ATOM 753 C C . GLY A 1 94 ? 16.532 2.915 -25.125 1.00 91.00 94 GLY A C 1
ATOM 754 O O . GLY A 1 94 ? 15.697 2.401 -25.870 1.00 91.00 94 GLY A O 1
ATOM 755 N N . SER A 1 95 ? 17.574 2.204 -24.678 1.00 94.75 95 SER A N 1
ATOM 756 C CA . SER A 1 95 ? 17.869 0.842 -25.143 1.00 94.75 95 SER A CA 1
ATOM 757 C C . SER A 1 95 ? 17.117 -0.247 -24.365 1.00 94.75 95 SER A C 1
ATOM 759 O O . SER A 1 95 ? 16.864 -0.145 -23.161 1.00 94.75 95 SER A O 1
ATOM 761 N N . VAL A 1 96 ? 16.811 -1.362 -25.043 1.00 93.25 96 VAL A N 1
ATOM 762 C CA . VAL A 1 96 ? 16.190 -2.553 -24.424 1.00 93.25 96 VAL A CA 1
ATOM 763 C C . VAL A 1 96 ? 17.110 -3.176 -23.368 1.00 93.25 96 VAL A C 1
ATOM 765 O O . VAL A 1 96 ? 16.649 -3.638 -22.323 1.00 93.25 96 VAL A O 1
ATOM 768 N N . LYS A 1 97 ? 18.426 -3.165 -23.619 1.00 92.81 97 LYS A N 1
ATOM 769 C CA . LYS A 1 97 ? 19.435 -3.709 -22.701 1.00 92.81 97 LYS A CA 1
ATOM 770 C C . LYS A 1 97 ? 19.452 -2.939 -21.380 1.00 92.81 97 LYS A C 1
ATOM 772 O O . LYS A 1 97 ? 19.456 -3.565 -20.321 1.00 92.81 97 LYS A O 1
ATOM 777 N N . ASN A 1 98 ? 19.427 -1.609 -21.436 1.00 93.25 98 ASN A N 1
ATOM 778 C CA . ASN A 1 98 ? 19.393 -0.778 -20.238 1.00 93.25 98 ASN A CA 1
ATOM 779 C C . ASN A 1 98 ? 18.061 -0.923 -19.489 1.00 93.25 98 ASN A C 1
ATOM 781 O O . ASN A 1 98 ? 18.058 -1.132 -18.280 1.00 93.25 98 ASN A O 1
ATOM 785 N N . ALA A 1 99 ? 16.930 -0.959 -20.203 1.00 92.69 99 ALA A N 1
ATOM 786 C CA . ALA A 1 99 ? 15.626 -1.216 -19.589 1.00 92.69 99 ALA A CA 1
ATOM 787 C C . ALA A 1 99 ? 15.600 -2.543 -18.800 1.00 92.69 99 ALA A C 1
ATOM 789 O O . ALA A 1 99 ? 15.097 -2.597 -17.674 1.00 92.69 99 ALA A O 1
ATOM 790 N N . ALA A 1 100 ? 16.192 -3.611 -19.347 1.00 93.62 100 ALA A N 1
ATOM 791 C CA . ALA A 1 100 ? 16.310 -4.894 -18.654 1.00 93.62 100 ALA A CA 1
ATOM 792 C C . ALA A 1 100 ? 17.213 -4.815 -17.407 1.00 93.62 100 ALA A C 1
ATOM 794 O O . ALA A 1 100 ? 16.891 -5.413 -16.375 1.00 93.62 100 ALA A O 1
ATOM 795 N N . ALA A 1 101 ? 18.319 -4.068 -17.478 1.00 93.62 101 ALA A N 1
ATOM 796 C CA . ALA A 1 101 ? 19.220 -3.851 -16.347 1.00 93.62 101 ALA A CA 1
ATOM 797 C C . ALA A 1 101 ? 18.542 -3.049 -15.221 1.00 93.62 101 ALA A C 1
ATOM 799 O O . ALA A 1 101 ? 18.542 -3.496 -14.071 1.00 93.62 101 ALA A O 1
ATOM 800 N N . LEU A 1 102 ? 17.882 -1.936 -15.553 1.00 94.50 102 LEU A N 1
ATOM 801 C CA . LEU A 1 102 ? 17.096 -1.125 -14.618 1.00 94.50 102 LEU A CA 1
ATOM 802 C C . LEU A 1 102 ? 16.006 -1.953 -13.933 1.00 94.50 102 LEU A C 1
ATOM 804 O O . LEU A 1 102 ? 15.887 -1.948 -12.707 1.00 94.50 102 LEU A O 1
ATOM 808 N N . ALA A 1 103 ? 15.256 -2.746 -14.703 1.00 92.38 103 ALA A N 1
ATOM 809 C CA . ALA A 1 103 ? 14.228 -3.625 -14.155 1.00 92.38 103 ALA A CA 1
ATOM 810 C C . ALA A 1 103 ? 14.802 -4.649 -13.161 1.00 92.38 103 ALA A C 1
ATOM 812 O O . ALA A 1 103 ? 14.157 -4.961 -12.157 1.00 92.38 103 ALA A O 1
ATOM 813 N N . LYS A 1 104 ? 16.010 -5.171 -13.411 1.00 93.75 104 LYS A N 1
ATOM 814 C CA . LYS A 1 104 ? 16.690 -6.096 -12.494 1.00 93.75 104 LYS A CA 1
ATOM 815 C C . LYS A 1 104 ? 17.034 -5.417 -11.165 1.00 93.75 104 LYS A C 1
ATOM 817 O O . LYS A 1 104 ? 16.735 -5.993 -10.121 1.00 93.75 104 LYS A O 1
ATOM 822 N N . VAL A 1 105 ? 17.584 -4.202 -11.199 1.00 92.88 105 VAL A N 1
ATOM 823 C CA . VAL A 1 105 ? 17.937 -3.423 -9.996 1.00 92.88 105 VAL A CA 1
ATOM 824 C C . VAL A 1 105 ? 16.695 -3.069 -9.174 1.00 92.88 105 VAL A C 1
ATOM 826 O O . VAL A 1 105 ? 16.646 -3.323 -7.970 1.00 92.88 105 VAL A O 1
ATOM 829 N N . ILE A 1 106 ? 15.642 -2.563 -9.819 1.00 89.94 106 ILE A N 1
ATOM 830 C CA . ILE A 1 106 ? 14.387 -2.214 -9.136 1.00 89.94 106 ILE A CA 1
ATOM 831 C C . ILE A 1 106 ? 13.780 -3.450 -8.457 1.00 89.94 106 ILE A C 1
ATOM 833 O O . ILE A 1 106 ? 13.320 -3.385 -7.317 1.00 89.94 106 ILE A O 1
ATOM 837 N N . ARG A 1 107 ? 13.813 -4.616 -9.115 1.00 89.12 107 ARG A N 1
ATOM 838 C CA . ARG A 1 107 ? 13.322 -5.866 -8.516 1.00 89.12 107 ARG A CA 1
ATOM 839 C C . ARG A 1 107 ? 14.195 -6.347 -7.359 1.00 89.12 107 ARG A C 1
ATOM 841 O O . ARG A 1 107 ? 13.632 -6.876 -6.403 1.00 89.12 107 ARG A O 1
ATOM 848 N N . SER A 1 108 ? 15.517 -6.153 -7.389 1.00 90.75 108 SER A N 1
ATOM 849 C CA . SER A 1 108 ? 16.378 -6.529 -6.257 1.00 90.75 108 SER A CA 1
ATOM 850 C C . SER A 1 108 ? 16.110 -5.690 -5.007 1.00 90.75 108 SER A C 1
ATOM 852 O O . SER A 1 108 ? 16.217 -6.210 -3.900 1.00 90.75 108 SER A O 1
ATOM 854 N N . MET A 1 109 ? 15.649 -4.441 -5.152 1.00 88.44 109 MET A N 1
ATOM 855 C CA . MET A 1 109 ? 15.228 -3.621 -4.005 1.00 88.44 109 MET A CA 1
ATOM 856 C C . MET A 1 109 ? 14.074 -4.250 -3.214 1.00 88.44 109 MET A C 1
ATOM 858 O O . MET A 1 109 ? 13.965 -4.033 -2.011 1.00 88.44 109 MET A O 1
ATOM 862 N N . LYS A 1 110 ? 13.235 -5.085 -3.844 1.00 79.00 110 LYS A N 1
ATOM 863 C CA . LYS A 1 110 ? 12.167 -5.813 -3.142 1.00 79.00 110 LYS A CA 1
ATOM 864 C C . LYS A 1 110 ? 12.717 -6.728 -2.045 1.00 79.00 110 LYS A C 1
ATOM 866 O O . LYS A 1 110 ? 12.078 -6.857 -1.004 1.00 79.00 110 LYS A O 1
ATOM 871 N N . ALA A 1 111 ? 13.877 -7.344 -2.271 1.00 77.31 11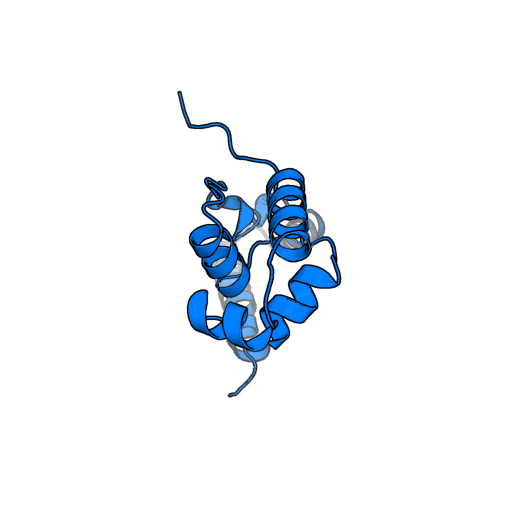1 ALA A N 1
ATOM 872 C CA . ALA A 1 111 ? 14.534 -8.184 -1.274 1.00 77.31 111 ALA A CA 1
ATOM 873 C C . ALA A 1 111 ? 15.090 -7.346 -0.112 1.00 77.31 111 ALA A C 1
ATOM 875 O O . ALA A 1 111 ? 14.979 -7.755 1.033 1.00 77.31 111 ALA A O 1
ATOM 876 N N . LEU A 1 112 ? 15.597 -6.144 -0.400 1.00 75.31 112 LEU A N 1
ATOM 877 C CA . LEU A 1 112 ? 16.175 -5.237 0.599 1.00 75.31 112 LEU A CA 1
ATOM 878 C C . LEU A 1 112 ? 15.123 -4.530 1.467 1.00 75.31 112 LEU A C 1
ATOM 880 O O . LEU A 1 112 ? 15.381 -4.207 2.620 1.00 75.31 112 LEU A O 1
ATOM 884 N N . CYS A 1 113 ? 13.939 -4.258 0.915 1.00 67.38 113 CYS A N 1
ATOM 885 C CA . CYS A 1 113 ? 12.859 -3.561 1.620 1.00 67.38 113 CYS A CA 1
ATOM 886 C C . CYS A 1 113 ? 11.835 -4.496 2.278 1.00 67.38 113 CYS A C 1
ATOM 888 O O . CYS A 1 113 ? 10.876 -4.014 2.885 1.00 67.38 113 CYS A O 1
ATOM 890 N N . SER A 1 114 ? 11.985 -5.814 2.136 1.00 51.69 114 SER A N 1
ATOM 891 C CA . SER A 1 114 ? 11.158 -6.770 2.871 1.00 51.69 114 SER A CA 1
ATOM 892 C C . SER A 1 114 ? 11.775 -6.951 4.261 1.00 51.69 114 SER A C 1
ATOM 894 O O . SER A 1 114 ? 12.913 -7.402 4.326 1.00 51.69 114 SER A O 1
ATOM 896 N N . PRO A 1 115 ? 11.091 -6.593 5.366 1.00 45.62 115 PRO A N 1
ATOM 897 C CA . PRO A 1 115 ? 11.600 -6.911 6.692 1.00 45.62 115 PRO A CA 1
ATOM 898 C C . PRO A 1 115 ? 11.676 -8.437 6.814 1.00 45.62 115 PRO A C 1
ATOM 900 O O . PRO A 1 115 ? 10.678 -9.128 6.587 1.00 45.62 115 PRO A O 1
ATOM 903 N N . GLU A 1 116 ? 12.870 -8.951 7.100 1.00 44.69 116 GLU A N 1
ATOM 904 C CA . GLU A 1 116 ? 13.049 -10.333 7.539 1.00 44.69 116 GLU A CA 1
ATOM 905 C C . GLU A 1 116 ? 12.188 -10.550 8.797 1.00 44.69 116 GLU A C 1
ATOM 907 O O . GLU A 1 116 ? 12.033 -9.631 9.606 1.00 44.69 116 GLU A O 1
ATOM 912 N N . HIS A 1 117 ? 11.522 -11.708 8.862 1.00 42.81 117 HIS A N 1
ATOM 913 C CA . HIS A 1 117 ? 10.521 -12.043 9.882 1.00 42.81 117 HIS A CA 1
ATOM 914 C C . HIS A 1 117 ? 11.111 -12.057 11.293 1.00 42.81 117 HIS A C 1
ATOM 916 O O . HIS A 1 117 ? 12.208 -12.635 11.453 1.00 42.81 117 HIS A O 1
#